Protein AF-A0A538GJS7-F1 (afdb_monomer_lite)

Sequence (98 aa):
VDLSVEEGELVGLLGPNGAGKSTLVKIAVGLVRATRGRAEVTGATAGSRAARREIGYLAELFRFPGWYTADEVLGLHQRLAHSDGGAAERGRLLELVA

pLDDT: mean 94.01, std 3.92, range [71.56, 97.88]

Structure (mmCIF, N/CA/C/O backbone):
data_AF-A0A538GJS7-F1
#
_entry.id   AF-A0A538GJS7-F1
#
loop_
_atom_site.group_PDB
_atom_site.id
_atom_site.type_symbol
_atom_site.label_atom_id
_atom_site.label_alt_id
_atom_site.label_comp_id
_atom_site.label_asym_id
_atom_site.label_entity_id
_atom_site.label_seq_id
_atom_site.pdbx_PDB_ins_code
_atom_site.Cartn_x
_atom_site.Cartn_y
_atom_site.Cartn_z
_atom_site.occupancy
_atom_site.B_iso_or_equiv
_atom_site.auth_seq_id
_atom_site.auth_comp_id
_atom_site.auth_asym_id
_atom_site.auth_atom_id
_atom_site.pdbx_PDB_model_num
ATOM 1 N N . VAL A 1 1 ? -3.293 1.414 19.804 1.00 91.94 1 VAL A N 1
ATOM 2 C CA . VAL A 1 1 ? -2.094 1.571 18.959 1.00 91.94 1 VAL A CA 1
ATOM 3 C C . VAL A 1 1 ? -2.225 2.942 18.374 1.00 91.94 1 VAL A C 1
ATOM 5 O O . VAL A 1 1 ? -3.235 3.196 17.728 1.00 91.94 1 VAL A O 1
ATOM 8 N N . ASP A 1 2 ? -1.245 3.780 18.649 1.00 95.88 2 ASP A N 1
ATOM 9 C CA . ASP A 1 2 ? -1.168 5.146 18.166 1.00 95.88 2 ASP A CA 1
ATOM 10 C C . ASP A 1 2 ? 0.150 5.213 17.400 1.00 95.88 2 ASP A C 1
ATOM 12 O O . ASP A 1 2 ? 1.210 4.928 17.957 1.00 95.88 2 ASP A O 1
ATOM 16 N N . LEU A 1 3 ? 0.049 5.423 16.091 1.00 96.31 3 LEU A N 1
ATOM 17 C CA . LEU A 1 3 ? 1.162 5.385 15.153 1.00 96.31 3 LEU A CA 1
ATOM 18 C C . LEU A 1 3 ? 0.936 6.486 14.123 1.00 96.31 3 LEU A C 1
ATOM 20 O O . LEU A 1 3 ? -0.124 6.523 13.497 1.00 96.31 3 LEU A O 1
ATOM 24 N N . SER A 1 4 ? 1.950 7.319 13.941 1.00 96.81 4 SER A N 1
ATOM 25 C CA . SER A 1 4 ? 2.065 8.262 12.834 1.00 96.81 4 SER A CA 1
ATOM 26 C C . SER A 1 4 ? 3.293 7.869 12.026 1.00 96.81 4 SER A C 1
ATOM 28 O O . SER A 1 4 ? 4.289 7.443 12.609 1.00 96.81 4 SER A O 1
ATOM 30 N N . VAL A 1 5 ? 3.178 7.948 10.704 1.00 95.81 5 VAL A N 1
ATOM 31 C CA . VAL A 1 5 ? 4.280 7.716 9.769 1.00 95.81 5 VAL A CA 1
ATOM 32 C C . VAL A 1 5 ? 4.337 8.937 8.874 1.00 95.81 5 VAL A C 1
ATOM 34 O O . VAL A 1 5 ? 3.356 9.237 8.187 1.00 95.81 5 VAL A O 1
ATOM 37 N N . GLU A 1 6 ? 5.453 9.644 8.931 1.00 96.44 6 GLU A N 1
ATOM 38 C CA . GLU A 1 6 ? 5.669 10.871 8.177 1.00 96.44 6 GLU A CA 1
ATOM 39 C C . GLU A 1 6 ? 6.198 10.570 6.767 1.00 96.44 6 GLU A C 1
ATOM 41 O O . GLU A 1 6 ? 6.648 9.464 6.447 1.00 96.44 6 GLU A O 1
ATOM 46 N N . GLU A 1 7 ? 6.125 11.566 5.886 1.00 95.00 7 GLU A N 1
ATOM 47 C CA . GLU A 1 7 ? 6.627 11.438 4.520 1.00 95.00 7 GLU A CA 1
ATOM 48 C C . GLU A 1 7 ? 8.128 11.097 4.509 1.00 95.00 7 GLU A C 1
ATOM 50 O O . GLU A 1 7 ? 8.939 11.726 5.186 1.00 95.00 7 GLU A O 1
ATOM 55 N N . GLY A 1 8 ? 8.498 10.082 3.724 1.00 95.31 8 GLY A N 1
ATOM 56 C CA . GLY A 1 8 ? 9.878 9.605 3.612 1.00 95.31 8 GLY A CA 1
ATOM 57 C C . GLY A 1 8 ? 10.318 8.634 4.711 1.00 95.31 8 GLY A C 1
ATOM 58 O O . GLY A 1 8 ? 11.422 8.093 4.622 1.00 95.31 8 GLY A O 1
ATOM 59 N N . GLU A 1 9 ? 9.482 8.356 5.715 1.00 97.31 9 GLU A N 1
ATOM 60 C CA . GLU A 1 9 ? 9.814 7.379 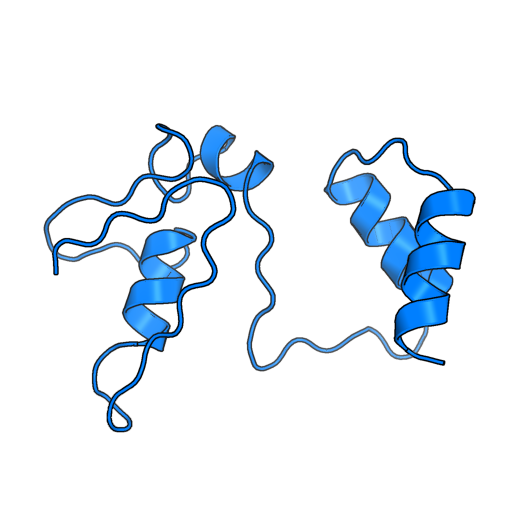6.751 1.00 97.31 9 GLU A CA 1
ATOM 61 C C . GLU A 1 9 ? 9.657 5.931 6.270 1.00 97.31 9 GLU A C 1
ATOM 63 O O . GLU A 1 9 ? 8.676 5.547 5.629 1.00 97.31 9 GLU A O 1
ATOM 68 N N . LEU A 1 10 ? 10.618 5.087 6.658 1.00 96.19 10 LEU A N 1
ATOM 69 C CA . LEU A 1 10 ? 10.541 3.639 6.493 1.00 96.19 10 LEU A CA 1
ATOM 70 C C . LEU A 1 10 ? 10.252 2.982 7.842 1.00 96.19 10 LEU A C 1
ATOM 72 O O . LEU A 1 10 ? 11.090 2.995 8.744 1.00 96.19 10 LEU A O 1
ATOM 76 N N . VAL A 1 11 ? 9.083 2.355 7.959 1.00 95.69 11 VAL A N 1
ATOM 77 C CA . VAL A 1 11 ? 8.622 1.739 9.210 1.00 95.69 11 VAL A CA 1
ATOM 78 C C . VAL A 1 11 ? 8.454 0.231 9.052 1.00 95.69 11 VAL A C 1
ATOM 80 O O . VAL A 1 11 ? 7.796 -0.251 8.131 1.00 95.69 11 VAL A O 1
ATOM 83 N N . GLY A 1 12 ? 9.019 -0.524 9.997 1.00 95.31 12 GLY A N 1
ATOM 84 C CA . GLY A 1 12 ? 8.830 -1.967 10.127 1.00 95.31 12 GLY A CA 1
ATOM 85 C C . GLY A 1 12 ? 7.979 -2.319 11.347 1.00 95.31 12 GLY A C 1
ATOM 86 O O . GLY A 1 12 ? 8.230 -1.837 12.448 1.00 95.31 12 GLY A O 1
ATOM 87 N N . LEU A 1 13 ? 6.994 -3.206 11.179 1.00 95.19 13 LEU A N 1
ATOM 88 C CA . LEU A 1 13 ? 6.229 -3.774 12.294 1.00 95.19 13 LEU A CA 1
ATOM 89 C C . LEU A 1 13 ? 6.858 -5.103 12.724 1.00 95.19 13 LEU A C 1
ATOM 91 O O . LEU A 1 13 ? 6.801 -6.083 11.982 1.00 95.19 13 LEU A O 1
ATOM 95 N N . LEU A 1 14 ? 7.417 -5.159 13.935 1.00 95.56 14 LEU A N 1
ATOM 96 C CA . LEU A 1 14 ? 8.043 -6.361 14.496 1.00 95.56 14 LEU A CA 1
ATOM 97 C C . LEU A 1 14 ? 7.256 -6.902 15.695 1.00 95.56 14 LEU A C 1
ATOM 99 O O . LEU A 1 14 ? 6.629 -6.160 16.445 1.00 95.56 14 LEU A O 1
ATOM 103 N N . GLY A 1 15 ? 7.271 -8.224 15.863 1.00 95.25 15 GLY A N 1
ATOM 104 C CA . GLY A 1 15 ? 6.580 -8.919 16.951 1.00 95.25 15 GLY A CA 1
ATOM 105 C C . GLY A 1 15 ? 6.268 -10.377 16.606 1.00 95.25 15 GLY A C 1
ATOM 106 O O . GLY A 1 15 ? 6.369 -10.760 15.435 1.00 95.25 15 GLY A O 1
ATOM 107 N N . PRO A 1 16 ? 5.854 -11.204 17.580 1.00 96.94 16 PRO A N 1
ATOM 108 C CA . PRO A 1 16 ? 5.562 -12.618 17.353 1.00 96.94 16 PRO A CA 1
ATOM 109 C C . PRO A 1 16 ? 4.388 -12.829 16.384 1.00 96.94 16 PRO A C 1
ATOM 111 O O . PRO A 1 16 ? 3.605 -11.916 16.083 1.00 96.94 16 PRO A O 1
ATOM 114 N N . ASN A 1 17 ? 4.259 -14.046 15.856 1.00 94.50 17 ASN A N 1
ATOM 115 C CA . ASN A 1 17 ? 3.092 -14.425 15.060 1.00 94.50 17 ASN A CA 1
ATOM 116 C C . ASN A 1 17 ? 1.815 -14.275 15.895 1.00 94.50 17 ASN A C 1
ATOM 118 O O . ASN A 1 17 ? 1.804 -14.559 17.088 1.00 94.50 17 AS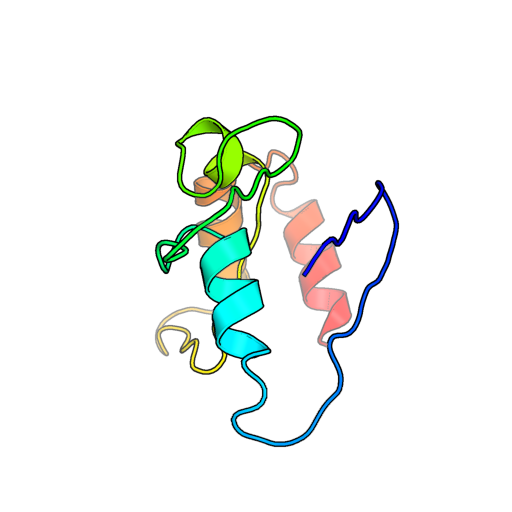N A O 1
ATOM 122 N N . GLY A 1 18 ? 0.753 -13.761 15.274 1.00 94.00 18 GLY A N 1
ATOM 123 C CA . GLY A 1 18 ? -0.501 -13.464 15.972 1.00 94.00 18 GLY A CA 1
ATOM 124 C C . GLY A 1 18 ? -0.544 -12.122 16.715 1.00 94.00 18 GLY A C 1
ATOM 125 O O . GLY A 1 18 ? -1.625 -11.715 17.121 1.00 94.00 18 GLY A O 1
ATOM 126 N N . ALA A 1 19 ? 0.555 -11.360 16.803 1.00 96.06 19 ALA A N 1
ATOM 127 C CA . ALA A 1 19 ? 0.568 -10.039 17.459 1.00 96.06 19 ALA A CA 1
ATOM 128 C C . ALA A 1 19 ? -0.275 -8.947 16.755 1.00 96.06 19 ALA A C 1
ATOM 130 O O . ALA A 1 19 ? -0.311 -7.807 17.203 1.00 96.06 19 ALA A O 1
ATOM 131 N N . GLY A 1 20 ? -0.924 -9.261 15.628 1.00 95.62 20 GLY A N 1
ATOM 132 C CA . GLY A 1 20 ? -1.800 -8.330 14.910 1.00 95.62 20 GLY A CA 1
ATOM 133 C C . GLY A 1 20 ? -1.117 -7.452 13.858 1.00 95.62 20 GLY A C 1
ATOM 134 O O . GLY A 1 20 ? -1.781 -6.598 13.287 1.00 95.62 20 GLY A O 1
ATOM 135 N N . LYS A 1 21 ? 0.164 -7.679 13.537 1.00 96.25 21 LYS A N 1
ATOM 136 C CA . LYS A 1 21 ? 0.933 -6.896 12.542 1.00 96.25 21 LYS A CA 1
ATOM 137 C C . LYS A 1 21 ? 0.226 -6.799 11.186 1.00 96.25 21 LYS A C 1
ATOM 139 O O . LYS A 1 21 ? -0.094 -5.711 10.722 1.00 96.25 21 LYS A O 1
ATOM 144 N N . SER A 1 22 ? -0.099 -7.944 10.583 1.00 95.06 22 SER A N 1
ATOM 145 C CA . SER A 1 22 ? -0.791 -7.984 9.289 1.00 95.06 22 SER A CA 1
ATOM 146 C C . SER A 1 22 ? -2.206 -7.412 9.380 1.00 95.06 22 SER A C 1
ATOM 148 O O . SER A 1 22 ? -2.693 -6.831 8.416 1.00 95.06 22 SER A O 1
ATOM 150 N N . THR A 1 23 ? -2.867 -7.540 10.535 1.00 96.06 23 THR A N 1
ATOM 151 C CA . THR A 1 23 ? -4.173 -6.914 10.782 1.00 96.06 23 THR A CA 1
ATOM 152 C C . THR A 1 23 ? -4.052 -5.393 10.813 1.00 96.06 23 THR A C 1
ATOM 154 O O . THR A 1 23 ? -4.869 -4.723 10.192 1.00 96.06 23 THR A O 1
ATOM 157 N N . LEU A 1 24 ? -3.018 -4.849 11.463 1.00 96.25 24 LEU A N 1
ATOM 158 C CA . LEU A 1 24 ? -2.754 -3.411 11.508 1.00 96.25 24 LEU A CA 1
ATOM 159 C C . LEU A 1 24 ? -2.495 -2.852 10.104 1.00 96.25 24 LEU A C 1
ATOM 161 O O . LEU A 1 24 ? -3.127 -1.870 9.728 1.00 96.25 24 LEU A O 1
ATOM 165 N N . VAL A 1 25 ? -1.664 -3.525 9.298 1.00 95.62 25 VAL A N 1
ATOM 166 C CA . VAL A 1 25 ? -1.437 -3.137 7.892 1.00 95.62 25 VAL A CA 1
ATOM 167 C C 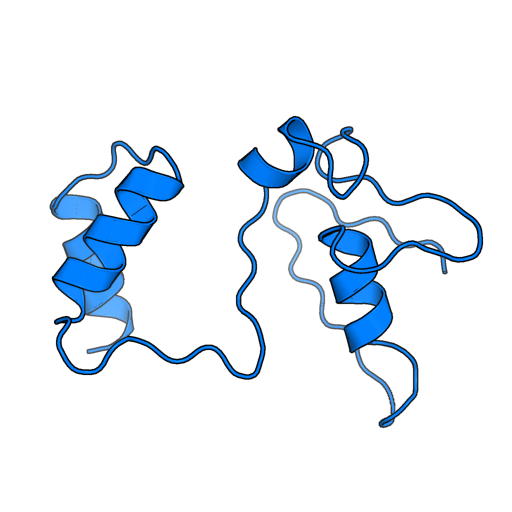. VAL A 1 25 ? -2.744 -3.176 7.099 1.00 95.62 25 VAL A C 1
ATOM 169 O O . VAL A 1 25 ? -3.078 -2.207 6.428 1.00 95.62 25 VAL A O 1
ATOM 172 N N . LYS A 1 26 ? -3.528 -4.258 7.212 1.00 95.88 26 LYS A N 1
ATOM 173 C CA . LYS A 1 26 ? -4.829 -4.387 6.529 1.00 95.88 26 LYS A CA 1
ATOM 174 C C . LYS A 1 26 ? -5.832 -3.313 6.953 1.00 95.88 26 LYS A C 1
ATOM 176 O O . LYS A 1 26 ? -6.634 -2.895 6.123 1.00 95.88 26 LYS A O 1
ATOM 181 N N . ILE A 1 27 ? -5.796 -2.868 8.208 1.00 97.06 27 ILE A N 1
ATOM 182 C CA . ILE A 1 27 ? -6.592 -1.730 8.680 1.00 97.06 27 ILE A CA 1
ATOM 183 C C . ILE A 1 27 ? -6.106 -0.432 8.032 1.00 97.06 27 ILE A C 1
ATOM 185 O O . ILE A 1 27 ? -6.927 0.309 7.497 1.00 97.06 27 ILE A O 1
ATOM 189 N N . ALA A 1 28 ? -4.793 -0.184 8.022 1.00 95.44 28 ALA A N 1
ATOM 190 C CA . ALA A 1 28 ? -4.204 1.021 7.438 1.00 95.44 28 ALA A CA 1
ATOM 191 C C . ALA A 1 28 ? -4.528 1.165 5.940 1.00 95.44 28 ALA A C 1
ATOM 193 O O . ALA A 1 28 ? -4.910 2.242 5.493 1.00 95.44 28 ALA A O 1
ATOM 194 N N . VAL A 1 29 ? -4.485 0.066 5.176 1.00 95.50 29 VAL A N 1
ATOM 195 C CA . VAL A 1 29 ? -4.864 0.067 3.748 1.00 95.50 29 VAL A CA 1
ATOM 196 C C . VAL A 1 29 ? -6.383 -0.021 3.509 1.00 95.50 29 VAL A C 1
ATOM 198 O O . VAL A 1 29 ? -6.839 -0.012 2.367 1.00 95.50 29 VAL A O 1
ATOM 201 N N . GLY A 1 30 ? -7.194 -0.117 4.569 1.00 95.75 30 GLY A N 1
ATOM 202 C CA . GLY A 1 30 ? -8.658 -0.157 4.485 1.00 95.75 30 GLY A CA 1
ATOM 203 C C . GLY A 1 30 ? -9.266 -1.486 4.019 1.00 95.75 30 GLY A C 1
ATOM 204 O O . GLY A 1 30 ? -10.425 -1.511 3.610 1.00 95.75 30 GLY A O 1
ATOM 205 N N . LEU A 1 31 ? -8.515 -2.590 4.076 1.00 95.25 31 LEU A N 1
ATOM 206 C CA . LEU A 1 31 ? -9.001 -3.945 3.767 1.00 95.25 31 LEU A CA 1
ATOM 207 C C . LEU A 1 31 ? -9.736 -4.602 4.943 1.00 95.25 31 LEU A C 1
ATOM 209 O O . LEU A 1 31 ? -10.538 -5.511 4.743 1.00 95.25 31 LEU A O 1
ATOM 213 N N . VAL A 1 32 ? -9.453 -4.167 6.172 1.00 96.25 32 VAL A N 1
ATOM 214 C CA . VAL A 1 32 ? -10.116 -4.635 7.396 1.00 96.25 32 VAL A CA 1
ATOM 215 C C . VAL A 1 32 ? -10.592 -3.423 8.185 1.00 96.25 32 VAL A C 1
ATOM 217 O O . VAL A 1 32 ? -9.852 -2.463 8.370 1.00 96.25 32 VAL A O 1
ATOM 220 N N . ARG A 1 33 ? -11.829 -3.455 8.685 1.00 94.88 33 ARG A N 1
ATOM 221 C CA . ARG A 1 33 ? -12.349 -2.390 9.549 1.00 94.88 33 ARG A CA 1
ATOM 222 C C . ARG A 1 33 ? -11.798 -2.550 10.965 1.00 94.88 33 ARG A C 1
ATOM 224 O O . ARG A 1 33 ? -11.883 -3.630 11.544 1.00 94.88 33 ARG A O 1
ATOM 231 N N . ALA A 1 34 ? -11.297 -1.464 11.545 1.00 96.38 34 ALA A N 1
ATOM 232 C CA . ALA A 1 34 ? -10.940 -1.439 12.957 1.00 96.38 34 ALA A CA 1
ATOM 233 C C . ALA A 1 34 ? -12.196 -1.576 13.834 1.00 96.38 34 ALA A C 1
ATOM 235 O O . ALA A 1 34 ? -13.209 -0.917 13.592 1.00 96.38 34 ALA A O 1
ATOM 236 N N . THR A 1 35 ? -12.124 -2.391 14.888 1.00 96.88 35 THR A N 1
ATOM 237 C CA . THR A 1 35 ? -13.228 -2.522 15.855 1.00 96.88 35 THR A CA 1
ATOM 238 C C . THR A 1 35 ? -13.497 -1.201 16.582 1.00 96.88 35 THR A C 1
ATOM 240 O O . THR A 1 35 ? -14.642 -0.894 16.909 1.00 96.88 35 THR A O 1
ATOM 243 N N . ARG A 1 36 ? 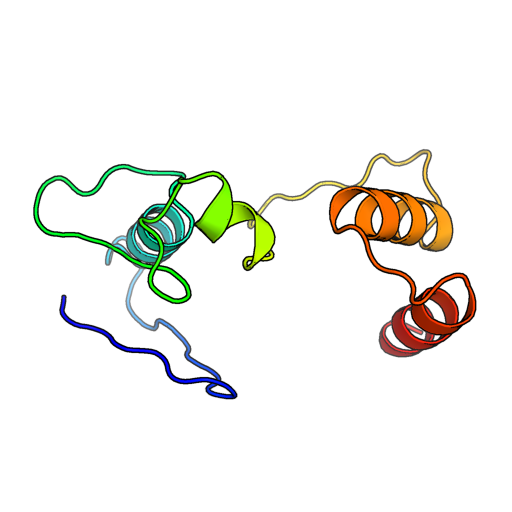-12.444 -0.413 16.842 1.00 97.25 36 ARG A N 1
ATOM 244 C CA . ARG A 1 36 ? -12.479 0.923 17.458 1.00 97.25 36 ARG A CA 1
ATOM 245 C C . ARG A 1 36 ? -11.337 1.780 16.902 1.00 97.25 36 ARG A C 1
ATOM 247 O O . ARG A 1 36 ? -10.349 1.234 16.421 1.00 97.25 36 ARG A O 1
ATOM 254 N N . GLY A 1 37 ? -11.457 3.100 17.033 1.00 96.75 37 GLY A N 1
ATOM 255 C CA . GLY A 1 37 ? -10.466 4.060 16.539 1.00 96.75 37 GLY A CA 1
ATOM 256 C C . GLY A 1 37 ? -10.653 4.403 15.061 1.00 96.75 37 GLY A C 1
ATOM 257 O O . GLY A 1 37 ? -11.701 4.119 14.476 1.00 96.75 37 GLY A O 1
ATOM 258 N N . ARG A 1 38 ? -9.642 5.044 14.471 1.00 96.56 38 ARG A N 1
ATOM 259 C CA . ARG A 1 38 ? -9.628 5.462 13.064 1.00 96.56 38 ARG A CA 1
ATOM 260 C C . ARG A 1 38 ? -8.241 5.264 12.457 1.00 96.56 38 ARG A C 1
ATOM 262 O O . ARG A 1 38 ? -7.259 5.229 13.190 1.00 96.56 38 ARG A O 1
ATOM 269 N N . ALA A 1 39 ? -8.196 5.142 11.137 1.00 97.56 39 ALA A N 1
ATOM 270 C CA . ALA A 1 39 ? -6.972 5.106 10.351 1.00 97.56 39 ALA A CA 1
ATOM 271 C C . ALA A 1 39 ? -7.134 6.053 9.160 1.00 97.56 39 ALA A C 1
ATOM 273 O O . ALA A 1 39 ? -8.198 6.091 8.530 1.00 97.56 39 ALA A O 1
ATOM 274 N N . GLU A 1 40 ? -6.087 6.814 8.878 1.00 97.44 40 GLU A N 1
ATOM 275 C CA . GLU A 1 40 ? -6.043 7.817 7.821 1.00 97.44 40 GLU A CA 1
ATOM 276 C C . GLU A 1 40 ? -4.754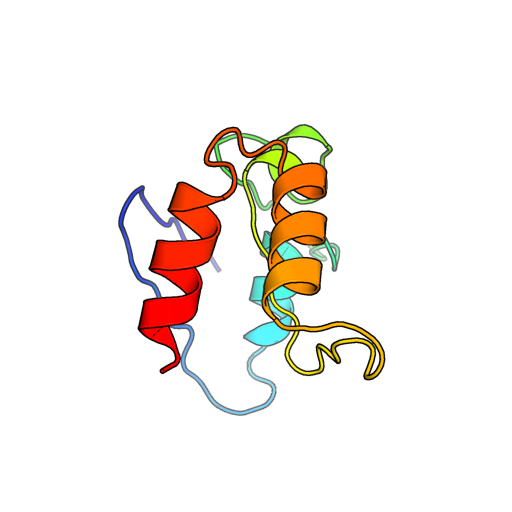 7.630 7.017 1.00 97.44 40 GLU A C 1
ATOM 278 O O . GLU A 1 40 ? -3.722 7.249 7.565 1.00 97.44 40 GLU A O 1
ATOM 283 N N . VAL A 1 41 ? -4.836 7.867 5.713 1.00 96.81 41 VAL A N 1
ATOM 284 C CA . VAL A 1 41 ? -3.714 7.879 4.770 1.00 96.81 41 VAL A CA 1
ATOM 285 C C . VAL A 1 41 ? -3.753 9.246 4.115 1.00 96.81 41 VAL A C 1
ATOM 287 O O . VAL A 1 41 ? -4.799 9.604 3.573 1.00 96.81 41 VAL A O 1
ATOM 290 N N . THR A 1 42 ? -2.668 10.016 4.236 1.00 95.00 42 THR A N 1
ATOM 291 C CA . THR A 1 42 ? -2.548 11.374 3.664 1.00 95.00 42 THR A CA 1
ATOM 292 C C . THR A 1 42 ? -3.758 12.280 3.969 1.00 95.00 42 THR A C 1
ATOM 294 O O . THR A 1 42 ? -4.231 13.043 3.131 1.00 95.00 42 THR A O 1
ATOM 297 N N . GLY A 1 43 ? -4.302 12.176 5.191 1.00 95.88 43 GLY A N 1
ATOM 298 C CA . GLY A 1 43 ? -5.473 12.939 5.654 1.00 95.88 43 GLY A CA 1
ATOM 299 C C . GLY A 1 43 ? -6.837 12.412 5.180 1.00 95.88 43 GLY A C 1
ATOM 300 O O . GLY A 1 43 ? -7.876 12.947 5.564 1.00 95.88 43 GLY A O 1
ATOM 301 N N . ALA A 1 44 ? -6.872 11.350 4.374 1.00 97.88 44 ALA A N 1
ATOM 302 C CA . ALA A 1 44 ? -8.097 10.685 3.948 1.00 97.88 44 ALA A CA 1
ATOM 303 C C . ALA A 1 44 ? -8.370 9.423 4.775 1.00 97.88 44 ALA A C 1
ATOM 305 O O . ALA A 1 44 ? -7.465 8.657 5.093 1.00 97.88 44 ALA A O 1
ATOM 306 N N . THR A 1 45 ? -9.639 9.129 5.069 1.00 97.88 45 THR A N 1
ATOM 307 C CA . THR A 1 45 ? -10.007 7.895 5.785 1.00 97.88 45 THR A CA 1
ATOM 308 C C . THR A 1 45 ? -9.537 6.651 5.026 1.00 97.88 45 THR A C 1
ATOM 310 O O . THR A 1 45 ? -9.789 6.526 3.820 1.00 97.88 45 THR A O 1
ATOM 313 N N . ALA A 1 46 ? -8.901 5.712 5.731 1.00 97.38 46 ALA A N 1
ATOM 314 C CA . ALA A 1 46 ? -8.460 4.438 5.171 1.00 97.38 46 ALA A CA 1
ATOM 315 C C . ALA A 1 46 ? -9.622 3.709 4.471 1.00 97.38 46 ALA A C 1
ATOM 317 O O . ALA A 1 46 ? -10.738 3.628 4.987 1.00 97.38 46 ALA A O 1
ATOM 318 N N . GLY A 1 47 ? -9.375 3.201 3.261 1.00 95.50 47 GLY A N 1
ATOM 319 C CA . GLY A 1 47 ? -10.403 2.561 2.433 1.00 95.50 47 GLY A CA 1
ATOM 320 C C . GLY A 1 47 ? -11.340 3.529 1.693 1.00 95.50 47 GLY A C 1
ATOM 321 O O . GLY A 1 47 ? -12.240 3.080 0.980 1.00 95.50 47 GLY A O 1
ATOM 322 N N . SER A 1 48 ? -11.147 4.846 1.791 1.00 96.94 48 SER A N 1
ATOM 323 C CA . SER A 1 48 ? -11.803 5.806 0.893 1.00 96.94 48 SER A CA 1
ATOM 324 C C . SER A 1 48 ? -11.176 5.784 -0.510 1.00 96.94 48 SER A C 1
ATOM 326 O O . SER A 1 48 ? -10.080 5.261 -0.721 1.00 96.94 48 SER A O 1
ATOM 328 N N . ARG A 1 49 ? -11.866 6.362 -1.506 1.00 94.88 49 ARG A N 1
ATOM 329 C CA . ARG A 1 49 ? -11.300 6.515 -2.861 1.00 94.88 49 ARG A CA 1
ATOM 330 C C . ARG A 1 49 ? -10.071 7.427 -2.867 1.00 94.88 49 ARG A C 1
ATOM 332 O O . ARG A 1 49 ? -9.163 7.160 -3.640 1.00 94.88 49 ARG A O 1
ATOM 339 N N . ALA A 1 50 ? -10.067 8.469 -2.034 1.00 96.12 50 ALA A N 1
ATOM 340 C CA . ALA A 1 50 ? -8.929 9.370 -1.887 1.00 96.12 50 ALA A CA 1
ATOM 341 C C . ALA A 1 50 ? -7.717 8.615 -1.325 1.00 96.12 50 ALA A C 1
ATOM 343 O O . ALA A 1 50 ? -6.705 8.537 -2.002 1.00 96.12 50 ALA A O 1
ATOM 344 N N . ALA A 1 51 ? -7.870 7.918 -0.193 1.00 96.12 51 ALA A N 1
ATOM 345 C CA . ALA A 1 51 ? -6.788 7.120 0.394 1.00 96.12 51 ALA A CA 1
ATOM 346 C C . ALA A 1 51 ? -6.235 6.053 -0.570 1.00 96.12 51 ALA A C 1
ATOM 348 O O . ALA A 1 51 ? -5.031 5.850 -0.649 1.00 96.12 51 ALA A O 1
ATOM 349 N N . ARG A 1 52 ? -7.105 5.386 -1.346 1.00 93.31 52 ARG A N 1
ATOM 350 C CA . ARG A 1 52 ? -6.681 4.372 -2.328 1.00 93.31 52 ARG A CA 1
ATOM 351 C C . ARG A 1 52 ? -5.828 4.913 -3.476 1.00 93.31 52 ARG A C 1
ATOM 353 O O . ARG A 1 52 ? -5.129 4.123 -4.094 1.00 93.31 52 ARG A O 1
ATOM 360 N N . ARG A 1 53 ? -5.930 6.203 -3.804 1.00 92.62 53 ARG A N 1
ATOM 361 C CA . ARG A 1 53 ? -5.100 6.820 -4.851 1.00 92.62 53 ARG A CA 1
ATOM 362 C C . ARG A 1 53 ? -3.667 7.054 -4.388 1.00 92.62 53 ARG A C 1
ATOM 364 O O . ARG A 1 53 ? -2.769 7.028 -5.212 1.00 92.62 53 ARG A O 1
ATOM 371 N N . GLU A 1 54 ? -3.482 7.212 -3.084 1.00 92.69 54 GLU A N 1
ATOM 372 C CA . GLU A 1 54 ? -2.203 7.576 -2.472 1.00 92.69 54 GLU A CA 1
ATOM 373 C C . GLU A 1 54 ? -1.429 6.361 -1.935 1.00 92.69 54 GLU A C 1
ATOM 375 O O . GLU A 1 54 ? -0.335 6.514 -1.404 1.00 92.69 54 GLU A O 1
ATOM 380 N N . ILE A 1 55 ? -1.986 5.144 -2.026 1.00 93.12 55 ILE A N 1
ATOM 381 C CA . ILE A 1 55 ? -1.401 3.952 -1.401 1.00 93.12 55 ILE A CA 1
ATOM 382 C C . ILE A 1 55 ? -1.179 2.810 -2.392 1.00 93.12 55 ILE A C 1
ATOM 384 O O . ILE A 1 55 ? -2.096 2.352 -3.074 1.00 93.12 55 ILE A O 1
ATOM 388 N N . GLY A 1 56 ? 0.052 2.296 -2.415 1.00 92.94 56 GLY A N 1
ATOM 389 C CA . GLY A 1 56 ? 0.392 1.007 -3.012 1.00 92.94 56 GLY A CA 1
ATOM 390 C C . GLY A 1 56 ? 0.343 -0.099 -1.958 1.00 92.94 56 GLY A C 1
ATOM 391 O O . GLY A 1 56 ? 0.833 0.076 -0.844 1.00 92.94 56 GLY A O 1
ATOM 392 N N . TYR A 1 57 ? -0.239 -1.252 -2.292 1.00 93.19 57 TYR A N 1
ATOM 393 C CA . TYR A 1 57 ? -0.288 -2.404 -1.389 1.00 93.19 57 TYR A CA 1
ATOM 394 C C . TYR A 1 57 ? 0.097 -3.691 -2.114 1.00 93.19 57 TYR A C 1
ATOM 396 O O . TYR A 1 57 ? -0.588 -4.119 -3.042 1.00 93.19 57 TYR A O 1
ATOM 404 N N . LEU A 1 58 ? 1.168 -4.333 -1.645 1.00 91.69 58 LEU A N 1
ATOM 405 C CA . LEU A 1 58 ? 1.576 -5.663 -2.081 1.00 91.69 58 LEU A CA 1
ATOM 406 C C . LEU A 1 58 ? 1.143 -6.687 -1.029 1.00 91.69 58 LEU A C 1
ATOM 408 O O . LEU A 1 58 ? 1.652 -6.712 0.091 1.00 91.69 58 LEU A O 1
ATOM 412 N N . ALA A 1 59 ? 0.175 -7.527 -1.387 1.00 86.62 59 ALA A N 1
ATOM 413 C CA . ALA A 1 59 ? -0.265 -8.610 -0.520 1.00 86.62 59 ALA A CA 1
ATOM 414 C C . ALA A 1 59 ? 0.784 -9.734 -0.463 1.00 86.62 59 ALA A C 1
ATOM 416 O O . ALA A 1 59 ? 1.427 -10.044 -1.460 1.00 86.62 59 ALA A O 1
ATOM 417 N N . GLU A 1 60 ? 0.878 -10.401 0.688 1.00 82.56 60 GLU A N 1
ATOM 418 C CA . GLU A 1 60 ? 1.834 -11.488 0.964 1.00 82.56 60 GLU A CA 1
ATOM 419 C C . GLU A 1 60 ? 1.811 -12.621 -0.079 1.00 82.56 60 GLU A C 1
ATOM 421 O O . GLU A 1 60 ? 2.849 -13.171 -0.423 1.00 82.56 60 GLU A O 1
ATOM 426 N N . LEU A 1 61 ? 0.630 -12.949 -0.613 1.00 82.50 61 LEU A N 1
ATOM 427 C CA . LEU A 1 61 ? 0.433 -14.018 -1.599 1.00 82.50 61 LEU A CA 1
ATOM 428 C C . LEU A 1 61 ? 0.057 -13.473 -2.981 1.00 82.50 61 LEU A C 1
ATOM 430 O O . LEU A 1 61 ? -0.774 -14.061 -3.679 1.00 82.50 61 LEU A O 1
ATOM 434 N N . PHE A 1 62 ? 0.619 -12.331 -3.380 1.00 82.94 62 PHE A N 1
ATOM 435 C CA . PHE A 1 62 ? 0.384 -11.818 -4.724 1.00 82.94 62 PHE A CA 1
ATOM 436 C C . PHE A 1 62 ? 0.981 -12.767 -5.773 1.00 82.94 62 PHE A C 1
ATOM 438 O O . PHE A 1 62 ? 2.169 -13.083 -5.741 1.00 82.94 62 PHE A O 1
ATOM 445 N N . ARG A 1 63 ? 0.150 -13.226 -6.717 1.00 86.94 63 ARG A N 1
ATOM 446 C CA . ARG A 1 63 ? 0.593 -14.024 -7.864 1.00 86.94 63 ARG A CA 1
ATOM 447 C C . ARG A 1 63 ? 0.380 -13.246 -9.146 1.00 86.94 63 ARG A C 1
ATOM 449 O O . ARG A 1 63 ? -0.747 -12.886 -9.477 1.00 86.94 63 ARG A O 1
ATOM 456 N N . PHE A 1 64 ? 1.467 -13.046 -9.878 1.00 87.38 64 PHE A N 1
ATOM 457 C CA . PHE A 1 64 ? 1.401 -12.520 -11.230 1.00 87.38 64 PHE A CA 1
ATOM 458 C C . PHE A 1 64 ? 0.789 -13.576 -12.160 1.00 87.38 64 PHE A C 1
ATOM 460 O O . PHE A 1 64 ? 1.079 -14.768 -12.006 1.00 87.38 64 PHE A O 1
ATOM 467 N N . PRO A 1 65 ? -0.062 -13.180 -13.118 1.00 87.75 65 PRO A N 1
ATOM 468 C CA . PRO A 1 65 ? -0.524 -14.105 -14.139 1.00 87.75 65 PRO A CA 1
ATOM 469 C C . PRO A 1 65 ? 0.668 -14.601 -14.967 1.00 87.75 65 PRO A C 1
ATOM 471 O O . PRO A 1 65 ? 1.441 -13.798 -15.478 1.00 87.75 65 PRO A O 1
ATOM 474 N N . GLY A 1 66 ? 0.812 -15.920 -15.125 1.00 91.81 66 GLY A N 1
ATOM 475 C CA . GLY A 1 66 ? 1.975 -16.525 -15.796 1.00 91.81 66 GLY A CA 1
ATOM 476 C C . GLY A 1 66 ? 2.076 -16.255 -17.303 1.00 91.81 66 GLY A C 1
ATOM 477 O O . GLY A 1 66 ? 3.050 -16.650 -17.929 1.00 91.81 66 GLY A O 1
ATOM 478 N N . TRP A 1 67 ? 1.072 -15.601 -17.885 1.00 95.00 67 TRP A N 1
ATOM 479 C CA . TRP A 1 67 ? 1.034 -15.185 -19.288 1.00 95.00 67 TRP A CA 1
ATOM 480 C C . TRP A 1 67 ? 1.417 -13.712 -19.497 1.00 95.00 67 TRP A C 1
ATOM 482 O O . TRP A 1 67 ? 1.263 -13.212 -20.605 1.00 95.00 67 TRP A O 1
ATOM 492 N N . TYR A 1 68 ? 1.875 -13.015 -18.454 1.00 95.81 68 TYR A N 1
ATOM 493 C CA . TYR A 1 68 ? 2.419 -11.662 -18.557 1.00 95.81 68 TYR A CA 1
ATOM 494 C C . TYR A 1 68 ? 3.946 -11.684 -18.435 1.00 95.81 68 TYR A C 1
ATOM 496 O O . TYR A 1 68 ? 4.508 -12.334 -17.552 1.00 95.81 68 TYR A O 1
ATOM 504 N N . THR A 1 69 ? 4.613 -10.898 -19.271 1.00 94.25 69 THR A N 1
ATOM 505 C CA . THR A 1 69 ? 6.000 -10.472 -19.062 1.00 94.25 69 THR A CA 1
ATOM 506 C C . THR A 1 69 ? 6.082 -9.427 -17.944 1.00 94.25 69 THR A C 1
ATOM 508 O O . THR A 1 69 ? 5.094 -8.775 -17.594 1.00 94.25 69 THR A O 1
ATOM 511 N N . ALA A 1 70 ? 7.280 -9.222 -17.390 1.00 93.25 70 ALA A N 1
ATOM 512 C CA . ALA A 1 70 ? 7.503 -8.205 -16.362 1.00 93.25 70 ALA A CA 1
ATOM 513 C C . ALA A 1 70 ? 7.133 -6.785 -16.846 1.00 93.25 70 ALA A C 1
ATOM 515 O O . ALA A 1 70 ? 6.497 -6.036 -16.103 1.00 93.25 70 ALA A O 1
ATOM 516 N N . ASP A 1 71 ? 7.445 -6.435 -18.103 1.00 94.62 71 ASP A N 1
ATOM 517 C CA . ASP A 1 71 ? 7.068 -5.136 -18.683 1.00 94.62 71 ASP A CA 1
ATOM 518 C C . ASP A 1 71 ? 5.546 -4.969 -18.771 1.00 94.62 71 ASP A C 1
ATOM 520 O O . ASP A 1 71 ? 5.016 -3.914 -18.423 1.00 94.62 71 ASP A O 1
ATOM 524 N N . GLU A 1 72 ? 4.815 -6.018 -19.157 1.00 95.12 72 GLU A N 1
ATOM 525 C CA . GLU A 1 72 ? 3.354 -5.957 -19.249 1.00 95.12 72 GLU A CA 1
ATOM 526 C C . GLU A 1 72 ? 2.694 -5.820 -17.869 1.00 95.12 72 GLU A C 1
ATOM 528 O O . GLU A 1 72 ? 1.707 -5.088 -17.731 1.00 95.12 72 GLU A O 1
ATOM 533 N N . VAL A 1 73 ? 3.238 -6.480 -16.837 1.00 94.00 73 VAL A N 1
ATOM 534 C CA . VAL A 1 73 ? 2.792 -6.301 -15.443 1.00 94.00 73 VAL A CA 1
ATOM 535 C C . VAL A 1 73 ? 2.985 -4.851 -15.010 1.00 94.00 73 VAL A C 1
ATOM 537 O O . VAL A 1 73 ? 2.051 -4.243 -14.476 1.00 94.00 73 VAL A O 1
ATOM 540 N N . LEU A 1 74 ? 4.172 -4.290 -15.241 1.00 93.69 74 LEU A N 1
ATOM 541 C CA . LEU A 1 74 ? 4.473 -2.903 -14.895 1.00 93.69 74 LEU A CA 1
ATOM 542 C C . LEU A 1 74 ? 3.585 -1.935 -15.682 1.00 93.69 74 LEU A C 1
ATOM 544 O O . LEU A 1 74 ? 3.022 -1.010 -15.102 1.00 93.69 74 LEU A O 1
ATOM 548 N N . GLY A 1 75 ? 3.369 -2.184 -16.974 1.00 95.12 75 GLY A N 1
ATOM 549 C CA . GLY A 1 75 ? 2.485 -1.379 -17.814 1.00 95.12 75 GLY A CA 1
ATOM 550 C C . GLY A 1 75 ? 1.029 -1.410 -17.348 1.00 95.12 75 GLY A C 1
ATOM 551 O O . GLY A 1 75 ? 0.347 -0.385 -17.396 1.00 95.12 75 GLY A O 1
ATOM 552 N N . LEU A 1 76 ? 0.538 -2.555 -16.863 1.00 93.25 76 LEU A N 1
ATOM 553 C CA . LEU A 1 76 ? -0.780 -2.642 -16.232 1.00 93.25 76 LEU A CA 1
ATOM 554 C C . LEU A 1 76 ? -0.852 -1.778 -14.965 1.00 93.25 76 LEU A C 1
ATOM 556 O O . LEU A 1 76 ? -1.794 -0.998 -14.822 1.00 93.25 76 LEU A O 1
ATOM 560 N N . HIS A 1 77 ? 0.136 -1.885 -14.075 1.00 92.44 77 HIS A N 1
ATOM 561 C CA . HIS A 1 77 ? 0.140 -1.144 -12.811 1.00 92.44 77 HIS A CA 1
ATOM 562 C C . HIS A 1 77 ? 0.329 0.362 -13.016 1.00 92.44 77 HIS A C 1
ATOM 564 O O . HIS A 1 77 ? -0.358 1.131 -12.351 1.00 92.44 77 HIS A O 1
ATOM 570 N N . GLN A 1 78 ? 1.140 0.795 -13.987 1.00 94.88 78 GLN A N 1
ATOM 571 C CA . GLN A 1 78 ? 1.244 2.208 -14.373 1.00 94.88 78 GLN A CA 1
ATOM 572 C C . GLN A 1 78 ? -0.119 2.785 -14.764 1.00 94.88 78 GLN A C 1
ATOM 574 O O . GLN A 1 78 ? -0.493 3.852 -14.288 1.00 94.88 78 GLN A O 1
ATOM 579 N N . ARG A 1 79 ? -0.905 2.064 -15.578 1.00 93.06 79 ARG A N 1
ATOM 580 C CA . ARG A 1 79 ? -2.249 2.526 -15.964 1.00 93.06 79 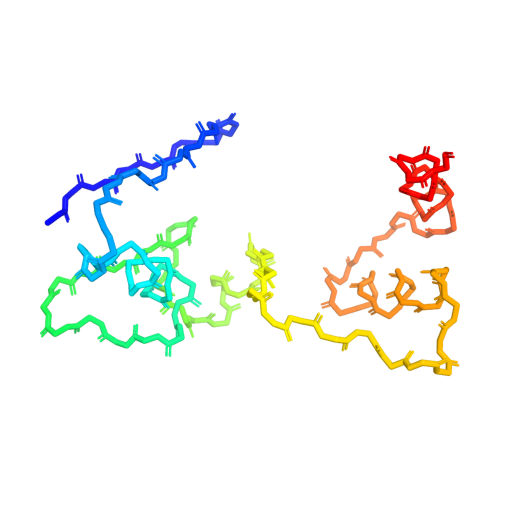ARG A CA 1
ATOM 581 C C . ARG A 1 79 ? -3.208 2.589 -14.778 1.00 93.06 79 ARG A C 1
ATOM 583 O O . ARG A 1 79 ? -3.991 3.529 -14.693 1.00 93.06 79 ARG A O 1
ATOM 590 N N . LEU A 1 80 ? -3.159 1.602 -13.883 1.00 91.31 80 LEU A N 1
ATOM 591 C CA . LEU A 1 80 ? -4.014 1.566 -12.690 1.00 91.31 80 LEU A CA 1
ATOM 592 C C . LEU A 1 80 ? -3.660 2.670 -11.686 1.00 91.31 80 LEU A C 1
ATOM 594 O O . LEU A 1 80 ? -4.556 3.233 -11.064 1.00 91.31 80 LEU A O 1
ATOM 598 N N . ALA A 1 81 ? -2.371 2.978 -11.555 1.00 91.06 81 ALA A N 1
ATOM 599 C CA . ALA A 1 81 ? -1.859 4.038 -10.695 1.00 91.06 81 ALA A CA 1
ATOM 600 C C . ALA A 1 81 ? -1.933 5.432 -11.338 1.00 91.06 81 ALA A C 1
ATOM 602 O O . ALA A 1 81 ? -1.627 6.412 -10.672 1.00 91.06 81 ALA A O 1
ATOM 603 N N . HIS A 1 82 ? -2.340 5.533 -12.610 1.00 90.69 82 HIS A N 1
ATOM 604 C CA . HIS A 1 82 ? -2.272 6.769 -13.393 1.00 90.69 82 HIS A CA 1
ATOM 605 C C . HIS A 1 82 ? -0.855 7.379 -13.432 1.00 90.69 82 HIS A C 1
ATOM 607 O O . HIS A 1 82 ? -0.699 8.589 -13.321 1.00 90.69 82 HIS A O 1
ATOM 613 N N . SER A 1 83 ? 0.176 6.539 -13.577 1.00 92.31 83 SER A N 1
ATOM 614 C CA . SER A 1 83 ? 1.554 7.006 -13.761 1.00 92.31 83 SER A CA 1
ATOM 615 C C . SER A 1 83 ? 1.802 7.472 -15.197 1.00 92.31 83 SER A C 1
ATOM 617 O O . SER A 1 83 ? 1.539 6.734 -16.152 1.00 92.31 83 SER A O 1
ATOM 619 N N . ASP A 1 84 ? 2.415 8.649 -15.329 1.00 92.25 84 ASP A N 1
ATOM 620 C CA . ASP A 1 84 ? 2.858 9.237 -16.598 1.00 92.25 84 ASP A CA 1
ATOM 621 C C . ASP A 1 84 ? 4.314 8.870 -16.959 1.00 92.25 84 ASP A C 1
ATOM 623 O O . ASP A 1 84 ? 4.843 9.310 -17.981 1.00 92.25 84 ASP A O 1
ATOM 627 N N . GLY A 1 85 ? 4.988 8.044 -16.149 1.00 91.88 85 GLY A N 1
ATOM 628 C CA . GLY A 1 85 ? 6.409 7.712 -16.321 1.00 91.88 85 GLY A CA 1
ATOM 629 C C . GLY A 1 85 ? 6.740 6.856 -17.554 1.00 91.88 85 GLY A C 1
ATOM 630 O O . GLY A 1 85 ? 7.908 6.754 -17.951 1.00 91.88 85 GLY A O 1
ATOM 631 N N . GLY A 1 86 ? 5.726 6.261 -18.192 1.00 94.81 86 GLY A N 1
ATOM 632 C CA . GLY A 1 86 ? 5.834 5.587 -19.487 1.00 94.81 86 GLY A CA 1
ATOM 633 C C . GLY A 1 86 ? 6.882 4.467 -19.535 1.00 94.81 86 GLY A C 1
ATOM 634 O O . GLY A 1 86 ? 7.203 3.836 -18.529 1.00 94.81 86 GLY A O 1
ATOM 635 N N . ALA A 1 87 ? 7.424 4.200 -20.727 1.00 95.38 87 ALA A N 1
ATOM 636 C CA . ALA A 1 87 ? 8.422 3.143 -20.926 1.00 95.38 87 ALA A CA 1
ATOM 637 C C . ALA A 1 87 ? 9.742 3.410 -20.177 1.00 95.38 87 ALA A C 1
ATOM 639 O O . ALA A 1 87 ? 10.390 2.469 -19.731 1.00 95.38 87 ALA A O 1
ATOM 640 N N . ALA A 1 88 ? 10.119 4.680 -19.999 1.00 96.12 88 ALA A N 1
ATOM 641 C CA . ALA A 1 88 ? 11.349 5.051 -19.303 1.00 96.12 88 ALA A CA 1
ATOM 642 C C . ALA A 1 88 ? 11.307 4.671 -17.814 1.00 96.12 88 ALA A C 1
ATOM 644 O O . ALA A 1 88 ? 12.294 4.175 -17.277 1.00 96.12 88 ALA A O 1
ATOM 645 N N . GLU A 1 89 ? 10.171 4.880 -17.143 1.00 95.69 89 GLU A N 1
ATOM 646 C CA . GLU A 1 89 ? 9.982 4.417 -15.765 1.00 95.69 89 GLU A CA 1
ATOM 647 C C . GLU A 1 89 ? 10.018 2.889 -15.672 1.00 95.69 89 GLU A C 1
ATOM 649 O O . GLU A 1 89 ? 10.719 2.363 -14.809 1.00 95.69 89 GLU A O 1
ATOM 654 N N . ARG A 1 90 ? 9.339 2.168 -16.577 1.00 95.75 90 ARG A N 1
ATOM 655 C CA . ARG A 1 90 ? 9.370 0.695 -16.560 1.00 95.75 90 ARG A CA 1
ATOM 656 C C . ARG A 1 90 ? 10.773 0.145 -16.768 1.00 95.75 90 ARG A C 1
ATOM 658 O O . ARG A 1 90 ? 11.154 -0.766 -16.046 1.00 95.75 90 ARG A O 1
ATOM 665 N N . GLY A 1 91 ? 11.546 0.732 -17.682 1.00 96.38 91 GLY A N 1
ATOM 666 C CA . GLY A 1 91 ? 12.950 0.374 -17.892 1.00 96.38 91 GLY A CA 1
ATOM 667 C C . GLY A 1 91 ? 13.765 0.468 -16.600 1.00 96.38 91 GLY A C 1
ATOM 668 O O . GLY A 1 91 ? 14.360 -0.521 -16.188 1.00 96.38 91 GLY A O 1
ATOM 669 N N . ARG A 1 92 ? 13.687 1.607 -15.894 1.00 95.94 92 ARG A N 1
ATOM 670 C CA . ARG A 1 92 ? 14.374 1.792 -14.601 1.00 95.94 92 ARG A CA 1
ATOM 671 C C . ARG A 1 92 ? 13.927 0.793 -13.534 1.00 95.94 92 ARG A C 1
ATOM 673 O O . ARG A 1 92 ? 14.746 0.330 -12.753 1.00 95.94 92 ARG A O 1
ATOM 680 N N . LEU A 1 93 ? 12.634 0.472 -13.469 1.00 94.62 93 LEU A N 1
ATOM 681 C CA . LEU A 1 93 ? 12.120 -0.499 -12.498 1.00 94.62 93 LEU A CA 1
ATOM 682 C C . LEU A 1 93 ? 12.591 -1.926 -12.804 1.00 94.62 93 LEU A C 1
ATOM 684 O O . LEU A 1 93 ? 12.877 -2.680 -11.878 1.00 94.62 93 LEU A O 1
ATOM 688 N N . LEU A 1 94 ? 12.689 -2.295 -14.083 1.00 95.00 94 LEU A N 1
ATOM 689 C CA . LEU A 1 94 ? 13.201 -3.602 -14.502 1.00 95.00 94 LEU A CA 1
ATOM 690 C C . LEU A 1 94 ? 14.697 -3.763 -14.203 1.00 95.00 94 LEU A C 1
ATOM 692 O O . LEU A 1 94 ? 15.126 -4.863 -13.871 1.00 95.00 94 LEU A O 1
ATOM 696 N N . GLU A 1 95 ? 15.475 -2.681 -14.247 1.00 96.19 95 GLU A N 1
ATOM 697 C CA . GLU A 1 95 ? 16.892 -2.692 -13.855 1.00 96.19 95 GLU A CA 1
ATOM 698 C C . GLU A 1 95 ? 17.103 -3.016 -12.365 1.00 96.19 95 GLU A C 1
ATOM 700 O O . GLU A 1 95 ? 18.153 -3.534 -12.005 1.00 96.19 95 GLU A O 1
ATOM 705 N N . LEU A 1 96 ? 16.115 -2.773 -11.490 1.00 92.62 96 LEU A N 1
ATOM 706 C CA . LEU A 1 96 ? 16.220 -3.075 -10.051 1.00 92.62 96 LEU A CA 1
ATOM 707 C C . LEU A 1 96 ? 16.157 -4.575 -9.726 1.00 92.62 96 LEU A C 1
ATOM 709 O O . LEU A 1 96 ? 16.440 -4.965 -8.593 1.00 92.62 96 LEU A O 1
ATOM 713 N N . VAL A 1 97 ? 15.717 -5.397 -10.679 1.00 85.19 97 VAL A N 1
ATOM 714 C CA . VAL A 1 97 ? 15.494 -6.841 -10.499 1.00 85.19 97 VAL A CA 1
ATOM 715 C C . VAL A 1 97 ? 16.329 -7.704 -11.449 1.00 85.19 97 VAL A C 1
ATOM 717 O O . VAL A 1 97 ? 16.147 -8.922 -11.463 1.00 85.19 97 VAL A O 1
ATOM 720 N N . ALA A 1 98 ? 17.202 -7.079 -12.244 1.00 71.56 98 ALA A N 1
ATOM 721 C CA . ALA A 1 98 ? 18.173 -7.739 -13.116 1.00 71.56 98 ALA A CA 1
ATOM 722 C C . ALA A 1 98 ? 19.457 -8.081 -12.345 1.00 71.56 98 ALA A C 1
ATOM 724 O O . ALA A 1 98 ? 20.004 -9.177 -12.601 1.00 71.56 98 ALA A O 1
#

Radius of gyration: 16.08 Å; chains: 1; bounding box: 31×30×40 Å

Foldseek 3Di:
DDDDDDPPDDDDDDDDPPPCRVVVVCCQQPVDPDPDDFHAAPNHGRPDPVNNLRDDDDDPPDDDDPPDDQLRVVVVVCVVSVPPCPPVVSVVVVVVVD

Secondary structure (DSSP, 8-state):
------TT--------TTSSHHHHHHHHTTSS--SSS--EETTEETTSHHHHHS-----TT----TT--HHHHHHHHHHHHT---HHHHHHHHHHTT-